Protein AF-A0A1A9UIA0-F1 (afdb_monomer_lite)

Radius of gyration: 24.19 Å; chains: 1; bounding box: 69×29×65 Å

Sequence (125 aa):
MVRNEISGGQLAMRQDLNDMSAKLVKIEHQHNVQLRRLNSFDVIVSGLRVDMKNVTELVLRIAERCKIKATYADLQYCCYLANGNKFSIKCSSIYVSGAVMLGYVKDPSIKFSYITLATPVILAI

Structure (mmCIF, N/CA/C/O backbone):
data_AF-A0A1A9UIA0-F1
#
_entry.id   AF-A0A1A9UIA0-F1
#
loop_
_atom_site.group_PDB
_atom_site.id
_atom_site.type_symbol
_atom_site.label_atom_id
_atom_site.label_alt_id
_atom_site.label_comp_id
_atom_site.label_asym_id
_atom_site.label_entity_id
_atom_site.label_seq_id
_atom_site.pdbx_PDB_ins_code
_atom_site.Cartn_x
_atom_site.Cartn_y
_atom_site.Cartn_z
_atom_site.occupancy
_atom_site.B_iso_or_equiv
_atom_site.auth_seq_id
_atom_site.auth_comp_id
_atom_site.auth_asym_id
_atom_site.auth_atom_id
_atom_site.pdbx_PDB_model_num
ATOM 1 N N . MET A 1 1 ? 55.205 -5.197 -36.438 1.00 45.84 1 MET A N 1
ATOM 2 C CA . MET A 1 1 ? 53.977 -4.676 -35.800 1.00 45.84 1 MET A CA 1
ATOM 3 C C . MET A 1 1 ? 52.791 -5.272 -36.549 1.00 45.84 1 MET A C 1
ATOM 5 O O . MET A 1 1 ? 52.531 -4.852 -37.666 1.00 45.84 1 MET A O 1
ATOM 9 N N . VAL A 1 2 ? 52.172 -6.333 -36.024 1.00 44.75 2 VAL A N 1
ATOM 10 C CA . VAL A 1 2 ? 51.069 -7.043 -36.702 1.00 44.75 2 VAL A CA 1
ATOM 11 C C . VAL A 1 2 ? 49.763 -6.328 -36.351 1.00 44.75 2 VAL A C 1
ATOM 13 O O . VAL A 1 2 ? 49.385 -6.292 -35.182 1.00 44.75 2 VAL A O 1
ATOM 16 N N . ARG A 1 3 ? 49.101 -5.700 -37.332 1.00 54.03 3 ARG A N 1
ATOM 17 C CA . ARG A 1 3 ? 47.727 -5.203 -37.166 1.00 54.03 3 ARG A CA 1
ATOM 18 C C . ARG A 1 3 ? 46.790 -6.400 -37.289 1.00 54.03 3 ARG A C 1
ATOM 20 O O . ARG A 1 3 ? 46.705 -6.992 -38.357 1.00 54.03 3 ARG A O 1
ATOM 27 N N . ASN A 1 4 ? 46.099 -6.744 -36.206 1.00 59.34 4 ASN A N 1
ATOM 28 C CA . ASN A 1 4 ? 44.961 -7.654 -36.276 1.00 59.34 4 ASN A CA 1
ATOM 29 C C . ASN A 1 4 ? 43.822 -6.931 -37.002 1.00 59.34 4 ASN A C 1
ATOM 31 O O . ASN A 1 4 ? 43.135 -6.095 -36.413 1.00 59.34 4 ASN A O 1
ATOM 35 N N . GLU A 1 5 ? 43.663 -7.215 -38.291 1.00 64.50 5 GLU A N 1
ATOM 36 C CA . GLU A 1 5 ? 42.518 -6.764 -39.074 1.00 64.50 5 GLU A CA 1
ATOM 37 C C . GLU A 1 5 ? 41.289 -7.574 -38.655 1.00 64.50 5 GLU A C 1
ATOM 39 O O . GLU A 1 5 ? 41.166 -8.767 -38.926 1.00 64.50 5 GLU A O 1
ATOM 44 N N . ILE A 1 6 ? 40.387 -6.918 -37.929 1.00 69.56 6 ILE A N 1
ATOM 45 C CA . ILE A 1 6 ? 39.079 -7.473 -37.591 1.00 69.56 6 ILE A CA 1
ATOM 46 C C . ILE A 1 6 ? 38.283 -7.545 -38.898 1.00 69.56 6 ILE A C 1
ATOM 48 O O . ILE A 1 6 ? 38.040 -6.520 -39.536 1.00 69.56 6 ILE A O 1
ATOM 52 N N . SER A 1 7 ? 37.892 -8.752 -39.306 1.00 76.75 7 SER A N 1
ATOM 53 C CA . SER A 1 7 ? 37.079 -8.955 -40.510 1.00 76.75 7 SER A CA 1
ATOM 54 C C . SER A 1 7 ? 35.725 -8.246 -40.368 1.00 76.75 7 SER A C 1
ATOM 56 O O . SER A 1 7 ? 35.158 -8.183 -39.274 1.00 76.75 7 SER A O 1
ATOM 58 N N . GLY A 1 8 ? 35.165 -7.751 -41.478 1.00 73.56 8 GLY A N 1
ATOM 59 C CA . GLY A 1 8 ? 33.859 -7.078 -41.485 1.00 73.56 8 GLY A CA 1
ATOM 60 C C . GLY A 1 8 ? 32.733 -7.905 -40.844 1.00 73.56 8 GLY A C 1
ATOM 61 O O . GLY A 1 8 ? 3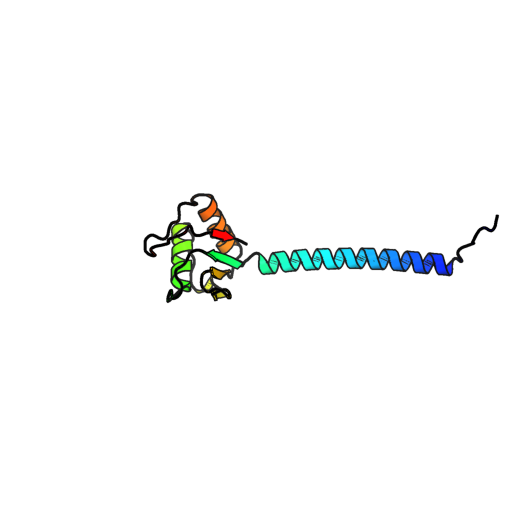1.838 -7.336 -40.223 1.00 73.56 8 GLY A O 1
ATOM 62 N N . GLY A 1 9 ? 32.821 -9.241 -40.890 1.00 74.50 9 GLY A N 1
ATOM 63 C CA . GLY A 1 9 ? 31.873 -10.132 -40.210 1.00 74.50 9 GLY A CA 1
ATOM 64 C C . GLY A 1 9 ? 31.986 -10.104 -38.680 1.00 74.50 9 GLY A C 1
ATOM 65 O O . GLY A 1 9 ? 30.974 -10.152 -37.986 1.00 74.50 9 GLY A O 1
ATOM 66 N N . GLN A 1 10 ? 33.199 -9.958 -38.136 1.00 76.88 10 GLN A N 1
ATOM 67 C CA . GLN A 1 10 ? 33.415 -9.795 -36.692 1.00 76.88 10 GLN A CA 1
ATOM 68 C C . GLN A 1 10 ? 32.971 -8.409 -36.207 1.00 76.88 10 GLN A C 1
ATOM 70 O O . GLN A 1 10 ? 32.488 -8.273 -35.082 1.00 76.88 10 GLN A O 1
ATOM 75 N N . LEU A 1 11 ? 33.100 -7.385 -37.057 1.00 79.62 11 LEU A N 1
ATOM 76 C CA . LEU A 1 11 ? 32.620 -6.037 -36.758 1.00 79.62 11 LEU A CA 1
ATOM 77 C C . LEU A 1 11 ? 31.084 -5.987 -36.700 1.00 79.62 11 LEU A C 1
ATOM 79 O O . LEU A 1 11 ? 30.536 -5.446 -35.742 1.00 79.62 11 LEU A O 1
ATOM 83 N N . ALA A 1 12 ? 30.401 -6.605 -37.671 1.00 79.50 12 ALA A N 1
ATOM 84 C CA . ALA A 1 12 ? 28.940 -6.693 -37.703 1.00 79.50 12 ALA A CA 1
ATOM 85 C C . ALA A 1 12 ? 28.385 -7.442 -36.480 1.00 79.50 12 ALA A C 1
ATOM 87 O O . ALA A 1 12 ? 27.528 -6.922 -35.773 1.00 79.50 12 ALA A O 1
ATOM 88 N N . MET A 1 13 ? 28.965 -8.598 -36.143 1.00 85.38 13 MET A N 1
ATOM 89 C CA . MET A 1 13 ? 28.547 -9.385 -34.976 1.00 85.38 13 MET A CA 1
ATOM 90 C C . MET A 1 13 ? 28.738 -8.625 -33.652 1.00 85.38 13 MET A C 1
ATOM 92 O O . MET A 1 13 ? 27.932 -8.748 -32.729 1.00 85.38 13 MET A O 1
ATOM 96 N N . ARG A 1 14 ? 29.793 -7.806 -33.550 1.00 84.44 14 ARG A N 1
ATOM 97 C CA . ARG A 1 14 ? 30.036 -6.958 -32.376 1.00 84.44 14 ARG A CA 1
ATOM 98 C C . ARG A 1 14 ? 29.030 -5.810 -32.279 1.00 84.44 14 ARG A C 1
ATOM 100 O O . ARG A 1 14 ? 28.626 -5.462 -31.171 1.00 84.44 14 ARG A O 1
ATOM 107 N N . GLN A 1 15 ? 28.632 -5.239 -33.413 1.00 86.56 15 GLN A N 1
ATOM 108 C CA . GLN A 1 15 ? 27.592 -4.216 -33.459 1.00 86.56 15 GLN A CA 1
ATOM 109 C C . GLN A 1 15 ? 26.236 -4.802 -33.042 1.00 86.56 15 GLN A C 1
ATOM 111 O O . GLN A 1 15 ? 25.580 -4.239 -32.168 1.00 86.56 15 GLN A O 1
ATOM 116 N N . ASP A 1 16 ? 25.883 -5.980 -33.559 1.00 90.38 16 ASP A N 1
ATOM 117 C CA . ASP A 1 16 ? 24.646 -6.682 -33.201 1.00 90.38 16 ASP A CA 1
ATOM 118 C C . ASP A 1 16 ? 24.586 -7.018 -31.701 1.00 90.38 16 ASP A C 1
ATOM 120 O O . ASP A 1 16 ? 23.552 -6.828 -31.056 1.00 90.38 16 ASP A O 1
ATOM 124 N N . LEU A 1 17 ? 25.706 -7.459 -31.113 1.00 89.44 17 LEU A N 1
ATOM 125 C CA . LEU A 1 17 ? 25.822 -7.708 -29.670 1.00 89.44 17 LEU A CA 1
ATOM 126 C C . LEU A 1 17 ? 25.609 -6.439 -28.836 1.00 89.44 17 LEU A C 1
ATOM 128 O O . LEU A 1 17 ? 24.919 -6.480 -27.813 1.00 89.44 17 LEU A O 1
ATOM 132 N N . ASN A 1 18 ? 26.174 -5.311 -29.266 1.00 89.44 18 ASN A N 1
ATOM 133 C CA . ASN A 1 18 ? 25.994 -4.031 -28.581 1.00 89.44 18 ASN A CA 1
ATOM 134 C C . ASN A 1 18 ? 24.538 -3.553 -28.663 1.00 89.44 18 ASN A C 1
ATOM 136 O O . ASN A 1 18 ? 23.972 -3.128 -27.653 1.00 89.44 18 ASN A O 1
ATOM 140 N N . ASP A 1 19 ? 23.911 -3.683 -29.831 1.00 92.75 19 ASP A N 1
ATOM 141 C CA . ASP A 1 19 ? 22.513 -3.304 -30.038 1.00 92.75 19 ASP A CA 1
ATOM 142 C C . ASP A 1 19 ? 21.565 -4.197 -29.223 1.00 92.75 19 ASP A C 1
ATOM 144 O O . ASP A 1 19 ? 20.579 -3.718 -28.650 1.00 92.75 19 ASP A O 1
ATOM 148 N N . MET A 1 20 ? 21.868 -5.494 -29.117 1.00 93.81 20 MET A N 1
ATOM 149 C CA . MET A 1 20 ? 21.115 -6.432 -28.284 1.00 93.81 20 MET A CA 1
ATOM 150 C C . MET A 1 20 ? 21.268 -6.118 -26.791 1.00 93.81 20 MET A C 1
ATOM 152 O O . MET A 1 20 ? 20.270 -6.096 -26.070 1.00 93.81 20 MET A O 1
ATOM 156 N N . SER A 1 21 ? 22.484 -5.803 -26.340 1.00 92.19 21 SER A N 1
ATOM 157 C CA . SER A 1 21 ? 22.755 -5.371 -24.964 1.00 92.19 21 SER A CA 1
ATOM 158 C C . SER A 1 21 ? 21.988 -4.090 -24.612 1.00 92.19 21 SER A C 1
ATOM 160 O O . SER A 1 21 ? 21.295 -4.031 -23.595 1.00 92.19 21 SER A O 1
ATOM 162 N N . ALA A 1 22 ? 21.992 -3.092 -25.501 1.00 91.69 22 ALA A N 1
ATOM 163 C CA . ALA A 1 22 ? 21.230 -1.858 -25.309 1.00 91.69 22 ALA A CA 1
ATOM 164 C C . ALA A 1 22 ? 19.711 -2.110 -25.231 1.00 91.69 22 ALA A C 1
ATOM 166 O O . ALA A 1 22 ? 19.014 -1.509 -24.405 1.00 91.69 22 ALA A O 1
ATOM 167 N N . LYS A 1 23 ? 19.184 -3.026 -26.057 1.00 95.12 23 LYS A N 1
ATOM 168 C CA . LYS A 1 23 ? 17.776 -3.451 -25.987 1.00 95.12 23 LYS A CA 1
ATOM 169 C C . LYS A 1 23 ? 17.458 -4.153 -24.667 1.00 95.12 23 LYS A C 1
ATOM 171 O O . LYS A 1 23 ? 16.418 -3.853 -24.083 1.00 95.12 23 LYS A O 1
ATOM 176 N N . LEU A 1 24 ? 18.337 -5.031 -24.184 1.00 93.75 24 LEU A N 1
ATOM 177 C CA . LEU A 1 24 ? 18.165 -5.725 -22.904 1.00 93.75 24 LEU A CA 1
ATOM 178 C C . LEU A 1 24 ? 18.098 -4.743 -21.736 1.00 93.75 24 LEU A C 1
ATOM 180 O O . LEU A 1 24 ? 17.137 -4.788 -20.974 1.00 93.75 24 LEU A O 1
ATOM 184 N N . VAL A 1 25 ? 19.026 -3.786 -21.660 1.00 93.69 25 VAL A N 1
ATOM 185 C CA . VAL A 1 25 ? 19.011 -2.744 -20.617 1.00 93.69 25 VAL A CA 1
ATOM 186 C C . VAL A 1 25 ? 17.704 -1.947 -20.648 1.00 93.69 25 VAL A C 1
ATOM 188 O O . VAL A 1 25 ? 17.115 -1.651 -19.606 1.00 93.69 25 VAL A O 1
ATOM 191 N N . LYS A 1 26 ? 17.203 -1.618 -21.845 1.00 92.62 26 LYS A N 1
ATOM 192 C CA . LYS A 1 26 ? 15.925 -0.911 -21.995 1.00 92.62 26 LYS A CA 1
ATOM 193 C C . LYS A 1 26 ? 14.745 -1.752 -21.499 1.00 92.62 26 LYS A C 1
ATOM 195 O O . LYS A 1 26 ? 13.872 -1.214 -20.818 1.00 92.62 26 LYS A O 1
ATOM 200 N N . ILE A 1 27 ? 14.725 -3.045 -21.817 1.00 93.00 27 ILE A N 1
ATOM 201 C CA . ILE A 1 27 ? 13.688 -3.983 -21.367 1.00 93.00 27 ILE A CA 1
ATOM 202 C C . ILE A 1 27 ? 13.738 -4.149 -19.846 1.00 93.00 27 ILE A C 1
ATOM 204 O O . ILE A 1 27 ? 12.703 -4.022 -19.197 1.00 93.00 27 ILE A O 1
ATOM 208 N N . GLU A 1 28 ? 14.916 -4.358 -19.259 1.00 90.69 28 GLU A N 1
ATOM 209 C CA . GLU A 1 28 ? 15.082 -4.463 -17.805 1.00 90.69 28 GLU A CA 1
ATOM 210 C C . GLU A 1 28 ? 14.624 -3.193 -17.091 1.00 90.69 28 GLU A C 1
ATOM 212 O O . GLU A 1 28 ? 13.923 -3.256 -16.078 1.00 90.69 28 GLU A O 1
ATOM 217 N N . HIS A 1 29 ? 14.962 -2.023 -17.636 1.00 89.38 29 HIS A N 1
ATOM 218 C CA . HIS A 1 29 ? 14.492 -0.757 -17.093 1.00 89.38 29 HIS A CA 1
ATOM 219 C C . HIS A 1 29 ? 12.961 -0.655 -17.139 1.00 89.38 29 HIS A C 1
ATOM 221 O O . HIS A 1 29 ? 12.334 -0.323 -16.132 1.00 89.38 29 HIS A O 1
ATOM 227 N N . GLN A 1 30 ? 12.342 -0.978 -18.278 1.00 86.50 30 GLN A N 1
ATOM 228 C CA . GLN A 1 30 ? 10.883 -0.970 -18.421 1.00 86.50 30 GLN A CA 1
ATOM 229 C C . GLN A 1 30 ? 10.207 -1.960 -17.468 1.00 86.50 30 GLN A C 1
ATOM 231 O O . GLN A 1 30 ? 9.232 -1.601 -16.806 1.00 86.50 30 GLN A O 1
ATOM 236 N N . HIS A 1 31 ? 10.754 -3.168 -17.353 1.00 82.75 31 HIS A N 1
ATOM 237 C CA . HIS A 1 31 ? 10.279 -4.190 -16.431 1.00 82.75 31 HIS A CA 1
ATOM 238 C C . HIS A 1 31 ? 10.366 -3.713 -14.975 1.00 82.75 31 HIS A C 1
ATOM 240 O O . HIS A 1 31 ? 9.386 -3.795 -14.239 1.00 82.75 31 HIS A O 1
ATOM 246 N N . ASN A 1 32 ? 11.485 -3.108 -14.572 1.00 74.62 32 ASN A N 1
ATOM 247 C CA . ASN A 1 32 ? 11.652 -2.550 -13.230 1.00 74.62 32 ASN A CA 1
ATOM 248 C C . ASN A 1 32 ? 10.679 -1.400 -12.944 1.00 74.62 32 ASN A C 1
ATOM 250 O O . ASN A 1 32 ? 10.147 -1.303 -11.838 1.00 74.62 32 ASN A O 1
ATOM 254 N N . VAL A 1 33 ? 10.404 -0.539 -13.926 1.00 74.69 33 VAL A N 1
ATOM 255 C CA . VAL A 1 33 ? 9.388 0.516 -13.791 1.00 74.69 33 VAL A CA 1
ATOM 256 C C . VAL A 1 33 ? 7.992 -0.089 -13.626 1.00 74.69 33 VAL A C 1
ATOM 258 O O . VAL A 1 33 ? 7.224 0.380 -12.786 1.00 74.69 33 VAL A O 1
ATOM 261 N N . GLN A 1 34 ? 7.655 -1.136 -14.382 1.00 74.75 34 GLN A N 1
ATOM 262 C CA . GLN A 1 34 ? 6.372 -1.833 -14.257 1.00 74.75 34 GLN A CA 1
ATOM 263 C C . GLN A 1 34 ? 6.232 -2.555 -12.916 1.00 74.75 34 GLN A C 1
ATOM 265 O O . GLN A 1 34 ? 5.198 -2.407 -12.272 1.00 74.75 34 GLN A O 1
ATOM 270 N N . LEU A 1 35 ? 7.271 -3.255 -12.456 1.00 69.12 35 LEU A N 1
ATOM 271 C CA . LEU A 1 35 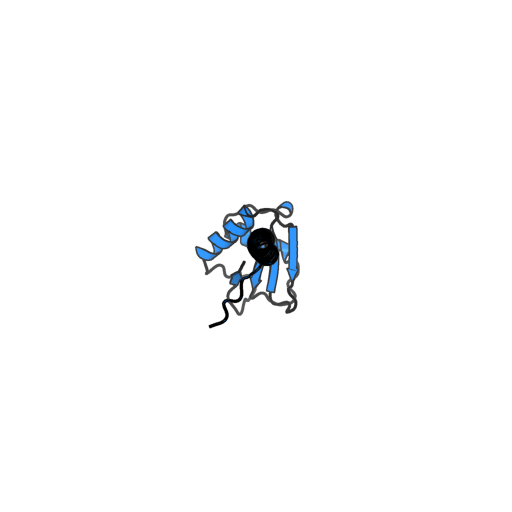? 7.316 -3.874 -11.130 1.00 69.12 35 LEU A CA 1
ATOM 272 C C . LEU A 1 35 ? 7.137 -2.840 -10.023 1.00 69.12 35 LEU A C 1
ATOM 274 O O . LEU A 1 35 ? 6.330 -3.044 -9.123 1.00 69.12 35 LEU A O 1
ATOM 278 N N . ARG A 1 36 ? 7.836 -1.700 -10.106 1.00 66.44 36 ARG A N 1
ATOM 279 C CA . ARG A 1 36 ? 7.656 -0.603 -9.146 1.00 66.44 36 ARG A CA 1
ATOM 280 C C . ARG A 1 36 ? 6.233 -0.077 -9.165 1.00 66.44 36 ARG A C 1
ATOM 282 O O . ARG A 1 36 ? 5.688 0.155 -8.101 1.00 66.44 36 ARG A O 1
ATOM 289 N N . ARG A 1 37 ? 5.608 0.072 -10.336 1.00 65.38 37 ARG A N 1
ATOM 290 C CA . ARG A 1 37 ? 4.196 0.473 -10.427 1.00 65.38 37 ARG A CA 1
ATOM 291 C C . ARG A 1 37 ? 3.284 -0.575 -9.797 1.00 65.38 37 ARG A C 1
ATOM 293 O O . ARG A 1 37 ? 2.473 -0.211 -8.963 1.00 65.38 37 ARG A O 1
ATOM 300 N N . LEU A 1 38 ? 3.462 -1.853 -10.124 1.00 63.41 38 LEU A N 1
ATOM 301 C CA . LEU A 1 38 ? 2.660 -2.960 -9.592 1.00 63.41 38 LEU A CA 1
ATOM 302 C C . LEU A 1 38 ? 2.794 -3.126 -8.070 1.00 63.41 38 LEU A C 1
ATOM 304 O O . LEU A 1 38 ? 1.799 -3.442 -7.419 1.00 63.41 38 LEU A O 1
ATOM 308 N N . ASN A 1 39 ? 3.990 -2.889 -7.523 1.00 58.94 39 ASN A N 1
ATOM 309 C CA . ASN A 1 39 ? 4.272 -2.955 -6.087 1.00 58.94 39 ASN A CA 1
ATOM 310 C C . ASN A 1 39 ? 4.011 -1.629 -5.350 1.00 58.94 39 ASN A C 1
ATOM 312 O O . ASN A 1 39 ? 3.856 -1.648 -4.139 1.00 58.94 39 ASN A O 1
ATOM 316 N N . SER A 1 40 ? 3.905 -0.485 -6.040 1.00 60.16 40 SER A N 1
ATOM 317 C CA . SER A 1 40 ? 3.714 0.836 -5.402 1.00 60.16 40 SER A CA 1
ATOM 318 C C . SER A 1 40 ? 2.358 1.042 -4.719 1.00 60.16 40 SER A C 1
ATOM 320 O O . SER A 1 40 ? 2.084 2.122 -4.196 1.00 60.16 40 SER A O 1
ATOM 322 N N . PHE A 1 41 ? 1.484 0.038 -4.755 1.00 64.31 41 PHE A N 1
ATOM 323 C CA . PHE A 1 41 ? 0.139 0.114 -4.189 1.00 64.31 41 PHE A CA 1
ATOM 324 C C . PHE A 1 41 ? 0.017 -0.579 -2.834 1.00 64.31 41 PHE A C 1
ATOM 326 O O . PHE A 1 41 ? -1.039 -0.478 -2.206 1.00 64.31 41 PHE A O 1
ATOM 333 N N . ASP A 1 42 ? 1.076 -1.261 -2.401 1.00 74.38 42 ASP A N 1
ATOM 334 C CA . ASP A 1 42 ? 1.107 -1.933 -1.117 1.00 74.38 42 ASP A CA 1
ATOM 335 C C . ASP A 1 42 ? 1.528 -0.926 -0.044 1.00 74.38 42 ASP A C 1
ATOM 337 O O . ASP A 1 42 ? 2.625 -0.375 -0.062 1.00 74.38 42 ASP A O 1
ATOM 341 N N . VAL A 1 43 ? 0.626 -0.663 0.895 1.00 80.94 43 VAL A N 1
ATOM 342 C CA . VAL A 1 43 ? 0.920 0.097 2.104 1.00 80.94 43 VAL A CA 1
ATOM 343 C C . VAL A 1 43 ? 1.290 -0.897 3.191 1.00 80.94 43 VAL A C 1
ATOM 345 O O . VAL A 1 43 ? 0.451 -1.678 3.646 1.00 80.94 43 VAL A O 1
ATOM 348 N N . ILE A 1 44 ? 2.544 -0.862 3.628 1.00 84.38 44 ILE A N 1
ATOM 349 C CA . ILE A 1 44 ? 3.001 -1.667 4.758 1.00 84.38 44 ILE A CA 1
ATOM 350 C C . ILE A 1 44 ? 2.722 -0.896 6.033 1.00 84.38 44 ILE A C 1
ATOM 352 O O . ILE A 1 44 ? 3.187 0.228 6.186 1.00 84.38 44 ILE A O 1
ATOM 356 N N . VAL A 1 45 ? 2.023 -1.521 6.972 1.00 81.50 45 VAL A N 1
ATOM 357 C CA . VAL A 1 45 ? 1.740 -0.949 8.287 1.00 81.50 45 VAL A CA 1
ATOM 358 C C . VAL A 1 45 ? 2.428 -1.798 9.350 1.00 81.50 45 VAL A C 1
ATOM 360 O O . VAL A 1 45 ? 2.244 -3.017 9.416 1.00 81.50 45 VAL A O 1
ATOM 363 N N . SER A 1 46 ? 3.244 -1.159 10.187 1.00 81.44 46 SER A N 1
ATOM 364 C CA . SER A 1 46 ? 3.994 -1.812 11.268 1.00 81.44 46 SER A CA 1
ATOM 365 C C . SER A 1 46 ? 3.545 -1.380 12.663 1.00 81.44 46 SER A C 1
ATOM 367 O O . SER A 1 46 ? 2.815 -0.407 12.824 1.00 81.44 46 SER A O 1
ATOM 369 N N . GLY A 1 47 ? 4.039 -2.076 13.691 1.00 75.12 47 GLY A N 1
ATOM 370 C CA . GLY A 1 47 ? 3.865 -1.682 15.096 1.00 75.12 47 GLY A CA 1
ATOM 371 C C . GLY A 1 47 ? 2.590 -2.219 15.743 1.00 75.12 47 GLY A C 1
ATOM 372 O O . GLY A 1 47 ? 2.349 -1.966 16.919 1.00 75.12 47 GLY A O 1
ATOM 373 N N . LEU A 1 48 ? 1.789 -2.991 15.005 1.00 72.75 48 LEU A N 1
ATOM 374 C CA . LEU A 1 48 ? 0.597 -3.636 15.537 1.00 72.75 48 LEU A CA 1
ATOM 375 C C . LEU A 1 48 ? 0.929 -4.760 16.522 1.00 72.75 48 LEU A C 1
ATOM 377 O O . LEU A 1 48 ? 1.951 -5.437 16.409 1.00 72.75 48 LEU A O 1
ATOM 381 N N . ARG A 1 49 ? -0.005 -5.014 17.446 1.00 73.31 49 ARG A N 1
ATOM 382 C CA . ARG A 1 49 ? -0.001 -6.244 18.243 1.00 73.31 49 ARG A CA 1
ATOM 383 C C . ARG A 1 49 ? -0.280 -7.432 17.322 1.00 73.31 49 ARG A C 1
ATOM 385 O O . ARG A 1 49 ? -1.194 -7.376 16.496 1.00 73.31 49 ARG A O 1
ATOM 392 N N . VAL A 1 50 ? 0.510 -8.488 17.494 1.00 68.00 50 VAL A N 1
ATOM 393 C CA . VAL A 1 50 ? 0.213 -9.813 16.943 1.00 68.00 50 VAL A CA 1
ATOM 394 C C . VAL A 1 50 ? -1.173 -10.210 17.483 1.00 68.00 50 VAL A C 1
ATOM 396 O O . VAL A 1 50 ? -1.498 -9.853 18.614 1.00 68.00 50 VAL A O 1
ATOM 399 N N . ASP A 1 51 ? -2.013 -10.842 16.661 1.00 72.38 51 ASP A N 1
ATOM 400 C CA . ASP A 1 51 ? -3.376 -11.320 17.000 1.00 72.38 51 ASP A CA 1
ATOM 401 C C . ASP A 1 51 ? -4.540 -10.329 16.821 1.00 72.38 51 ASP A C 1
ATOM 403 O O . ASP A 1 51 ? -5.656 -10.561 17.300 1.00 72.38 51 ASP A O 1
AT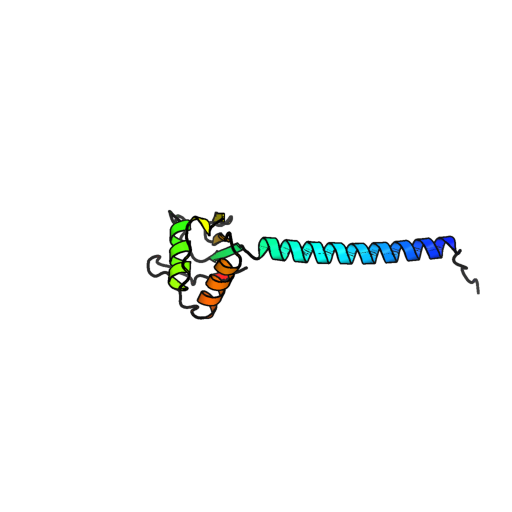OM 407 N N . MET A 1 52 ? -4.335 -9.231 16.095 1.00 75.31 52 MET A N 1
ATOM 408 C CA . MET A 1 52 ? -5.431 -8.311 15.792 1.00 75.31 52 MET A CA 1
ATOM 409 C C . MET A 1 52 ? -6.463 -8.949 14.848 1.00 75.31 52 MET A C 1
ATOM 411 O O . MET A 1 52 ? -6.214 -9.191 13.669 1.00 75.31 52 MET A O 1
ATOM 415 N N . LYS A 1 53 ? -7.668 -9.202 15.361 1.00 73.75 53 LYS A N 1
ATOM 416 C CA . LYS A 1 53 ? -8.795 -9.639 14.530 1.00 73.75 53 LYS A CA 1
ATOM 417 C C . LYS A 1 53 ? -9.344 -8.427 13.770 1.00 73.75 53 LYS A C 1
ATOM 419 O O . LYS A 1 53 ? -9.491 -7.357 14.353 1.00 73.75 53 LYS A O 1
ATOM 424 N N . ASN A 1 54 ? -9.660 -8.606 12.486 1.00 83.25 54 ASN A N 1
ATOM 425 C CA . ASN A 1 54 ? -10.208 -7.583 11.577 1.00 83.25 54 ASN A CA 1
ATOM 426 C C . ASN A 1 54 ? -9.232 -6.468 11.163 1.00 83.25 54 ASN A C 1
ATOM 428 O O . ASN A 1 54 ? -9.520 -5.281 11.303 1.00 83.25 54 ASN A O 1
ATOM 432 N N . VAL A 1 55 ? -8.100 -6.851 10.569 1.00 81.81 55 VAL A N 1
ATOM 433 C CA . VAL A 1 55 ? -7.126 -5.906 9.994 1.00 81.81 55 VAL A CA 1
ATOM 434 C C . VAL A 1 55 ? -7.775 -4.967 8.967 1.00 81.81 55 VAL A C 1
ATOM 436 O O . VAL A 1 55 ? -7.506 -3.772 8.980 1.00 81.81 55 VAL A O 1
ATOM 439 N N . THR A 1 56 ? -8.703 -5.462 8.143 1.00 86.75 56 THR A N 1
ATOM 440 C CA . THR A 1 56 ? -9.439 -4.656 7.152 1.00 86.75 56 THR A CA 1
ATOM 441 C C . THR A 1 56 ? -10.175 -3.466 7.775 1.00 86.75 56 THR A C 1
ATOM 443 O O . THR A 1 56 ? -10.095 -2.352 7.268 1.00 86.75 56 THR A O 1
ATOM 446 N N . GLU A 1 57 ? -10.842 -3.672 8.910 1.00 87.25 57 GLU A N 1
ATOM 447 C CA . GLU A 1 57 ? -11.568 -2.616 9.626 1.00 87.25 57 GLU A CA 1
ATOM 448 C C . GLU A 1 57 ? -10.604 -1.556 10.179 1.00 87.25 57 GLU A C 1
ATOM 450 O O . GLU A 1 57 ? -10.886 -0.358 10.133 1.00 87.25 57 GLU A O 1
ATOM 455 N N . LEU A 1 58 ? -9.424 -1.977 10.649 1.00 84.06 58 LEU A N 1
ATOM 456 C CA . LEU A 1 58 ? -8.376 -1.046 11.058 1.00 84.06 58 LEU A CA 1
ATOM 457 C C . LEU A 1 58 ? -7.949 -0.160 9.884 1.00 84.06 58 LEU A C 1
ATOM 459 O O . LEU A 1 58 ? -7.871 1.053 10.063 1.00 84.06 58 LEU A O 1
ATOM 463 N N . VAL A 1 59 ? -7.724 -0.738 8.699 1.00 84.00 59 VAL A N 1
ATOM 464 C CA . VAL A 1 59 ? -7.350 0.011 7.486 1.00 84.00 59 VAL A CA 1
ATOM 465 C C . VAL A 1 59 ? -8.372 1.086 7.145 1.00 84.00 59 VAL A C 1
ATOM 467 O O . VAL A 1 59 ? -7.992 2.229 6.888 1.00 84.00 59 VAL A O 1
ATOM 470 N N . LEU A 1 60 ? -9.662 0.749 7.175 1.00 88.44 60 LEU A N 1
ATOM 471 C CA . LEU A 1 60 ? -10.725 1.712 6.887 1.00 88.44 60 LEU A CA 1
ATOM 472 C C . LEU A 1 60 ? -10.712 2.877 7.885 1.00 88.44 60 LEU A C 1
ATOM 474 O O . LEU A 1 60 ? -10.842 4.032 7.482 1.00 88.44 60 LEU A O 1
ATOM 478 N N . ARG A 1 61 ? -10.431 2.607 9.165 1.00 86.06 61 ARG A N 1
ATOM 479 C CA . ARG A 1 61 ? -10.258 3.655 10.185 1.00 86.06 61 ARG A CA 1
ATOM 480 C C . ARG A 1 61 ? -9.000 4.499 9.973 1.00 86.06 61 ARG A C 1
ATOM 482 O O . ARG A 1 61 ? -9.021 5.691 10.276 1.00 86.06 61 ARG A O 1
ATOM 489 N N . ILE A 1 62 ? -7.909 3.915 9.460 1.00 80.94 62 ILE A N 1
ATOM 490 C CA . ILE A 1 62 ? -6.711 4.677 9.051 1.00 80.94 62 ILE A CA 1
ATOM 491 C C . ILE A 1 62 ? -7.095 5.660 7.945 1.00 80.94 62 ILE A C 1
ATOM 493 O O . ILE A 1 62 ? -6.797 6.850 8.042 1.00 80.94 62 ILE A O 1
ATOM 497 N N . ALA A 1 63 ? -7.787 5.171 6.916 1.00 84.69 63 ALA A N 1
ATOM 498 C CA . ALA A 1 63 ? -8.236 5.997 5.805 1.00 84.69 63 ALA A CA 1
ATOM 499 C C . ALA A 1 63 ? -9.160 7.128 6.283 1.00 84.69 63 ALA A C 1
ATOM 501 O O . ALA A 1 63 ? -8.930 8.290 5.941 1.00 84.69 63 ALA A O 1
ATOM 502 N N . GLU A 1 64 ? -10.126 6.823 7.153 1.00 87.75 64 GLU A N 1
ATOM 503 C CA . GLU A 1 64 ? -11.032 7.814 7.739 1.00 87.75 64 GLU A CA 1
ATOM 504 C C . GLU A 1 64 ? -10.277 8.898 8.528 1.00 87.75 64 GLU A C 1
ATOM 506 O O . GLU A 1 64 ? -10.530 10.091 8.342 1.00 87.75 64 GLU A O 1
ATOM 511 N N . ARG A 1 65 ? -9.283 8.515 9.343 1.00 83.12 65 ARG A N 1
ATOM 512 C CA . ARG A 1 65 ? -8.388 9.454 10.050 1.00 83.12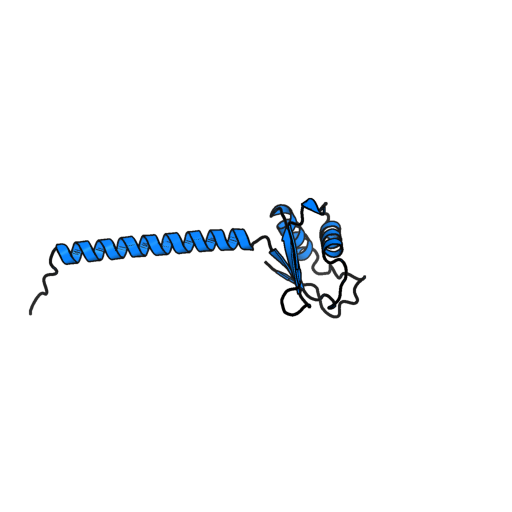 65 ARG A CA 1
ATOM 513 C C . ARG A 1 65 ? -7.617 10.361 9.094 1.00 83.12 65 ARG A C 1
ATOM 515 O O . ARG A 1 65 ? -7.455 11.547 9.381 1.00 83.12 65 ARG A O 1
ATOM 522 N N . CYS A 1 66 ? -7.204 9.834 7.946 1.00 82.88 66 CYS A N 1
ATOM 523 C CA . CYS A 1 66 ? -6.586 10.601 6.867 1.00 82.88 66 CYS A CA 1
ATOM 524 C C . CYS A 1 66 ? -7.599 11.418 6.036 1.00 82.88 66 CYS A C 1
ATOM 526 O O . CYS A 1 66 ? -7.211 12.022 5.036 1.00 82.88 66 CYS A O 1
ATOM 528 N N . LYS A 1 67 ? -8.877 11.482 6.448 1.00 87.94 67 LYS A N 1
ATOM 529 C CA . LYS A 1 67 ? -9.991 12.151 5.749 1.00 87.94 67 LYS A CA 1
ATOM 530 C C . LYS A 1 67 ? -10.277 11.567 4.362 1.00 87.94 67 LYS A C 1
ATOM 532 O O . LYS A 1 67 ? -10.722 12.277 3.460 1.00 87.94 67 LYS A O 1
ATOM 537 N N . ILE A 1 68 ? -10.033 10.271 4.194 1.00 87.81 68 ILE A N 1
ATOM 538 C CA . ILE A 1 68 ? -10.279 9.527 2.960 1.00 87.81 68 ILE A CA 1
ATOM 539 C C . ILE A 1 68 ? -11.488 8.633 3.193 1.00 87.81 68 ILE A C 1
ATOM 541 O O . ILE A 1 68 ? -11.496 7.799 4.095 1.00 87.81 68 ILE A O 1
ATOM 545 N N . LYS A 1 69 ? -12.515 8.789 2.357 1.00 90.06 69 LYS A N 1
ATOM 546 C CA . LYS A 1 69 ? -13.643 7.858 2.327 1.00 90.06 69 LYS A CA 1
ATOM 547 C C . LYS A 1 69 ? -13.216 6.607 1.564 1.00 90.06 69 LYS A C 1
ATOM 549 O O . LYS A 1 69 ? -13.320 6.581 0.344 1.00 90.06 69 LYS A O 1
ATOM 554 N N . ALA A 1 70 ? -12.698 5.618 2.284 1.00 89.75 70 ALA A N 1
ATOM 555 C CA . ALA A 1 70 ? -12.425 4.290 1.751 1.00 89.75 70 ALA A CA 1
ATOM 556 C C . ALA A 1 70 ? -13.530 3.316 2.172 1.00 89.75 70 ALA A C 1
ATOM 558 O O . ALA A 1 70 ? -14.110 3.434 3.253 1.00 89.75 70 ALA A O 1
ATOM 559 N N . THR A 1 71 ? -13.802 2.344 1.317 1.00 92.88 71 THR A N 1
ATOM 560 C CA . THR A 1 71 ? -14.753 1.255 1.534 1.00 92.88 71 THR A CA 1
ATOM 561 C C . THR A 1 71 ? -14.049 -0.091 1.380 1.00 92.88 71 THR A C 1
ATOM 563 O O . THR A 1 71 ? -12.910 -0.169 0.923 1.00 92.88 71 THR A O 1
ATOM 566 N N . TYR A 1 72 ? -14.737 -1.182 1.716 1.00 90.69 72 TYR A N 1
ATOM 567 C CA . TYR A 1 72 ? -14.219 -2.535 1.495 1.00 90.69 72 TYR A CA 1
ATOM 568 C C . TYR A 1 72 ? -13.866 -2.817 0.023 1.00 90.69 72 TYR A C 1
ATOM 570 O O . TYR A 1 72 ? -12.947 -3.586 -0.231 1.00 90.69 72 TYR A O 1
ATOM 578 N N . ALA A 1 73 ? -14.536 -2.176 -0.942 1.00 89.81 73 ALA A N 1
ATOM 579 C CA . ALA A 1 73 ? -14.237 -2.333 -2.369 1.00 89.81 73 ALA A CA 1
ATOM 580 C C . ALA A 1 73 ? -12.909 -1.667 -2.787 1.00 89.81 73 ALA A C 1
ATOM 582 O O . ALA A 1 73 ? -12.293 -2.047 -3.787 1.00 89.81 73 ALA A O 1
ATOM 583 N N . ASP A 1 74 ? -12.441 -0.692 -2.006 1.00 87.62 74 ASP A N 1
ATOM 584 C CA . ASP A 1 74 ? -11.172 -0.001 -2.238 1.00 87.62 74 ASP A CA 1
ATOM 585 C C . ASP A 1 74 ? -9.965 -0.807 -1.738 1.00 87.62 74 ASP A C 1
ATOM 587 O O . ASP A 1 74 ? -8.820 -0.431 -1.997 1.00 87.62 74 ASP A O 1
ATOM 591 N N . LEU A 1 75 ? -10.210 -1.916 -1.036 1.00 88.31 75 LEU A N 1
ATOM 592 C CA . LEU A 1 75 ? -9.195 -2.814 -0.502 1.00 88.31 75 LEU A CA 1
ATOM 593 C C . LEU A 1 75 ? -9.189 -4.108 -1.311 1.00 88.31 75 LEU A C 1
ATOM 595 O O . LEU A 1 75 ? -10.145 -4.876 -1.301 1.00 88.31 75 LEU A O 1
ATOM 599 N N . GLN A 1 76 ? -8.083 -4.360 -2.003 1.00 87.94 76 GLN A N 1
ATOM 600 C CA . GLN A 1 76 ? -7.912 -5.552 -2.823 1.00 87.94 76 GLN A CA 1
ATOM 601 C C . GLN A 1 76 ? -7.468 -6.745 -1.971 1.00 87.94 76 GLN A C 1
ATOM 603 O O . GLN A 1 76 ? -7.951 -7.860 -2.155 1.00 87.94 76 GLN A O 1
ATOM 608 N N . TYR A 1 77 ? -6.546 -6.518 -1.032 1.00 86.06 77 TYR A N 1
ATOM 609 C CA . TYR A 1 77 ? -6.072 -7.549 -0.111 1.00 86.06 77 TYR A CA 1
ATOM 610 C C . TYR A 1 77 ? -5.453 -6.928 1.146 1.00 86.06 77 TYR A C 1
ATOM 612 O O . TYR A 1 77 ? -4.906 -5.825 1.109 1.00 86.06 77 TYR A O 1
ATOM 620 N N . CYS A 1 78 ? -5.534 -7.649 2.263 1.00 86.19 78 CYS A N 1
ATOM 621 C CA . CYS A 1 78 ? -4.921 -7.266 3.527 1.00 86.19 78 CYS A CA 1
ATOM 622 C C . CYS A 1 78 ? -4.391 -8.510 4.245 1.00 86.19 78 CYS A C 1
ATOM 624 O O . CYS A 1 78 ? -5.123 -9.488 4.408 1.00 86.19 78 CYS A O 1
ATOM 626 N N . CYS A 1 79 ? -3.117 -8.503 4.637 1.00 85.44 79 CYS A N 1
ATOM 627 C CA . CYS A 1 79 ? -2.436 -9.726 5.059 1.00 85.44 79 CYS A CA 1
ATOM 628 C C . CYS A 1 79 ? -1.237 -9.446 5.949 1.00 85.44 79 CYS A C 1
ATOM 630 O O . CYS A 1 79 ? -0.465 -8.519 5.713 1.00 85.44 79 CYS A O 1
ATOM 632 N N . TYR A 1 80 ? -1.054 -10.307 6.944 1.00 85.25 80 TYR A N 1
ATOM 633 C CA . TYR A 1 80 ? 0.139 -10.305 7.773 1.00 85.25 80 TYR A CA 1
ATOM 634 C C . TYR A 1 80 ? 1.372 -10.735 6.980 1.00 85.25 80 TYR A C 1
ATOM 636 O O . TYR A 1 80 ? 1.360 -11.753 6.291 1.00 85.25 80 TYR A O 1
ATOM 644 N N . LEU A 1 81 ? 2.457 -9.978 7.132 1.00 84.06 81 LEU A N 1
ATOM 645 C CA . LEU A 1 81 ? 3.782 -10.392 6.682 1.00 84.06 81 LEU A CA 1
ATOM 646 C C . LEU A 1 81 ? 4.349 -11.449 7.644 1.00 84.06 81 LEU A C 1
ATOM 648 O O . LEU A 1 81 ? 3.879 -11.578 8.773 1.00 84.06 81 LEU A O 1
ATOM 652 N N . ALA A 1 82 ? 5.389 -12.171 7.213 1.00 80.19 82 ALA A N 1
ATOM 653 C CA . ALA A 1 82 ? 5.919 -13.380 7.864 1.00 80.19 82 ALA A CA 1
ATOM 654 C C . ALA A 1 82 ? 6.152 -13.290 9.391 1.00 80.19 82 ALA A C 1
ATOM 656 O O . ALA A 1 82 ? 6.046 -14.296 10.082 1.00 80.19 82 ALA A O 1
ATOM 657 N N . ASN A 1 83 ? 6.419 -12.097 9.932 1.00 76.69 83 ASN A N 1
ATOM 658 C CA . ASN A 1 83 ? 6.711 -11.893 11.355 1.00 76.69 83 ASN A CA 1
ATOM 659 C C . ASN A 1 83 ? 5.479 -11.494 12.197 1.00 76.69 83 ASN A C 1
ATOM 661 O O . ASN A 1 83 ? 5.628 -11.201 13.382 1.00 76.69 83 ASN A O 1
ATOM 665 N N . GLY A 1 84 ? 4.284 -11.392 11.601 1.00 76.19 84 GLY A N 1
ATOM 666 C CA . GLY A 1 84 ? 3.012 -11.084 12.280 1.00 76.19 84 GLY A CA 1
ATOM 667 C C . GLY A 1 84 ? 2.873 -9.663 12.855 1.00 76.19 84 GLY A C 1
ATOM 668 O O . GLY A 1 84 ? 1.769 -9.216 13.148 1.00 76.19 84 GLY A O 1
ATOM 669 N N . ASN A 1 85 ? 3.972 -8.919 12.984 1.00 78.62 85 ASN A N 1
ATOM 670 C CA . ASN A 1 85 ? 4.023 -7.549 13.514 1.00 78.62 85 ASN A CA 1
ATOM 671 C C . ASN A 1 85 ? 3.880 -6.453 12.442 1.00 78.62 85 ASN A C 1
ATOM 673 O O . ASN A 1 85 ? 3.933 -5.254 12.740 1.00 78.62 85 ASN A O 1
ATOM 677 N N . LYS A 1 86 ? 3.745 -6.870 11.185 1.00 84.06 86 LYS A N 1
ATOM 678 C CA . LYS A 1 86 ? 3.518 -6.019 10.023 1.00 84.06 86 LYS A CA 1
ATOM 679 C C . LYS A 1 86 ? 2.442 -6.654 9.169 1.00 84.06 86 LYS A C 1
ATOM 681 O O . LYS A 1 86 ? 2.360 -7.881 9.091 1.00 84.06 86 LYS A O 1
ATOM 686 N N . PHE A 1 87 ? 1.675 -5.831 8.483 1.00 85.69 87 PHE A N 1
ATOM 687 C CA . PHE A 1 87 ? 0.749 -6.301 7.469 1.00 85.69 87 PHE A CA 1
ATOM 688 C C . PHE A 1 87 ? 0.850 -5.420 6.227 1.00 85.69 87 PHE A C 1
ATOM 690 O O . PHE A 1 87 ? 1.156 -4.231 6.329 1.00 85.69 87 PHE A O 1
ATOM 697 N N . SER A 1 88 ? 0.654 -6.032 5.062 1.00 85.81 88 SER A N 1
ATOM 698 C CA . SER A 1 88 ? 0.540 -5.334 3.786 1.00 85.81 88 SER A CA 1
ATOM 699 C C . SER A 1 88 ? -0.932 -5.104 3.470 1.00 85.81 88 SER A C 1
ATOM 701 O O . SER A 1 88 ? -1.784 -5.965 3.722 1.00 85.81 88 SER A O 1
ATOM 703 N N . ILE A 1 89 ? -1.219 -3.931 2.925 1.00 87.25 89 ILE A N 1
ATOM 704 C CA . ILE A 1 89 ? -2.526 -3.536 2.424 1.00 87.25 89 ILE A CA 1
ATOM 705 C C . ILE A 1 89 ? -2.356 -3.206 0.958 1.00 87.25 89 ILE A C 1
ATOM 707 O O . ILE A 1 89 ? -1.684 -2.235 0.623 1.00 87.25 89 ILE A O 1
ATOM 711 N N . LYS A 1 90 ? -3.034 -3.948 0.093 1.00 87.44 90 LYS A N 1
ATOM 712 C CA . LYS A 1 90 ? -3.133 -3.582 -1.311 1.00 87.44 90 LYS A CA 1
ATOM 713 C C . LYS A 1 90 ? -4.442 -2.862 -1.549 1.00 87.44 90 LYS A C 1
ATOM 715 O O . LYS A 1 90 ? -5.515 -3.453 -1.406 1.00 87.44 90 LYS A O 1
ATOM 720 N N . CYS A 1 91 ? -4.354 -1.591 -1.909 1.00 84.81 91 CYS A N 1
ATOM 721 C CA . CYS A 1 91 ? -5.520 -0.817 -2.313 1.00 84.81 91 CYS A CA 1
ATOM 722 C C . CYS A 1 91 ? -5.842 -1.081 -3.790 1.00 84.81 91 CYS A C 1
ATOM 724 O O . CYS A 1 91 ? -4.943 -1.219 -4.618 1.00 84.81 91 CYS A O 1
ATOM 726 N N . SER A 1 92 ? -7.127 -1.070 -4.139 1.00 84.19 92 SER A N 1
ATOM 727 C CA . SER A 1 92 ? -7.601 -1.137 -5.529 1.00 84.19 92 SER A CA 1
ATOM 728 C C . SER A 1 92 ? -7.188 0.098 -6.343 1.00 84.19 92 SER A C 1
ATOM 730 O O . SER A 1 92 ? -7.146 0.056 -7.570 1.00 84.19 92 SER A O 1
ATOM 732 N N . SER A 1 93 ? -6.881 1.209 -5.665 1.00 82.19 93 SER A N 1
ATOM 733 C CA . SER A 1 93 ? -6.554 2.497 -6.271 1.00 82.19 93 SER A CA 1
ATOM 734 C C . SER A 1 93 ? -5.315 3.131 -5.640 1.00 82.19 93 SER A C 1
ATOM 736 O O . SER A 1 93 ? -5.231 3.276 -4.417 1.00 82.19 93 SER A O 1
ATOM 738 N N . ILE A 1 94 ? -4.399 3.607 -6.492 1.00 80.31 94 ILE A N 1
ATOM 739 C CA . ILE A 1 94 ? -3.220 4.393 -6.086 1.00 80.31 94 ILE A CA 1
ATOM 740 C C . ILE A 1 94 ? -3.596 5.690 -5.369 1.00 80.31 94 ILE A C 1
ATOM 742 O O . ILE A 1 94 ? -2.836 6.197 -4.547 1.00 80.31 94 ILE A O 1
ATOM 746 N N . TYR A 1 95 ? -4.775 6.240 -5.663 1.00 82.75 95 TYR A N 1
ATOM 747 C CA . TYR A 1 95 ? -5.232 7.464 -5.016 1.00 82.75 95 TYR A CA 1
ATOM 748 C C . TYR A 1 95 ? -5.489 7.235 -3.530 1.00 82.75 95 TYR A C 1
ATOM 750 O O . TYR A 1 95 ? -5.173 8.101 -2.720 1.00 82.75 95 TYR A O 1
ATOM 758 N N . VAL A 1 96 ? -6.007 6.058 -3.166 1.00 82.50 96 VAL A N 1
ATOM 759 C CA . VAL A 1 96 ? -6.279 5.706 -1.770 1.00 82.50 96 VAL A CA 1
ATOM 760 C C . VAL A 1 96 ? -4.967 5.497 -1.021 1.00 82.50 96 VAL A C 1
ATOM 762 O O . VAL A 1 96 ? -4.755 6.139 0.006 1.00 82.50 96 VAL A O 1
ATOM 765 N N . SER A 1 97 ? -4.053 4.673 -1.548 1.00 82.81 97 SER A N 1
ATOM 766 C CA . SER A 1 97 ? -2.749 4.444 -0.907 1.00 82.81 97 SER A CA 1
ATOM 767 C C . SER A 1 97 ? -1.932 5.736 -0.799 1.00 82.81 97 SER A C 1
ATOM 769 O O . SER A 1 97 ? -1.448 6.072 0.282 1.00 82.81 97 SER A O 1
ATOM 771 N N . GLY A 1 98 ? -1.852 6.521 -1.876 1.00 82.88 98 GLY A N 1
ATOM 772 C CA . GLY A 1 98 ? -1.137 7.795 -1.898 1.00 82.88 98 GLY A CA 1
ATOM 773 C C . GLY A 1 98 ? -1.720 8.829 -0.934 1.00 82.88 98 GLY A C 1
ATOM 774 O O . GLY A 1 98 ? -0.970 9.512 -0.236 1.00 82.88 98 GLY A O 1
ATOM 775 N N . ALA A 1 99 ? -3.047 8.924 -0.835 1.00 84.31 99 ALA A 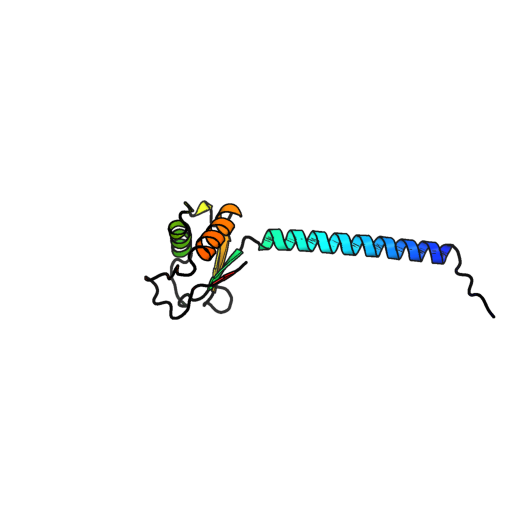N 1
ATOM 776 C CA . ALA A 1 99 ? -3.684 9.827 0.114 1.00 84.31 99 ALA A CA 1
ATOM 777 C C . ALA A 1 99 ? -3.461 9.378 1.568 1.00 84.31 99 ALA A C 1
ATOM 779 O O . ALA A 1 99 ? -3.211 10.229 2.422 1.00 84.31 99 ALA A O 1
ATOM 780 N N . VAL A 1 100 ? -3.503 8.070 1.857 1.00 82.38 100 VAL A N 1
ATOM 781 C CA . VAL A 1 100 ? -3.218 7.536 3.201 1.00 82.38 100 VAL A CA 1
ATOM 782 C C . VAL A 1 100 ? -1.779 7.869 3.603 1.00 82.38 100 VAL A C 1
ATOM 784 O O . VAL A 1 100 ? -1.563 8.409 4.689 1.00 82.38 100 VAL A O 1
ATOM 787 N N . MET A 1 101 ? -0.816 7.635 2.705 1.00 82.75 101 MET A N 1
ATOM 788 C CA . MET A 1 101 ? 0.593 7.996 2.904 1.00 82.75 101 MET A CA 1
ATOM 789 C C . MET A 1 101 ? 0.765 9.498 3.141 1.00 82.75 101 MET A C 1
ATOM 791 O O . MET A 1 101 ? 1.444 9.906 4.080 1.00 82.75 101 MET A O 1
ATOM 795 N N . LEU A 1 102 ? 0.124 10.337 2.323 1.00 85.00 102 LEU A N 1
ATOM 796 C CA . LEU A 1 102 ? 0.194 11.790 2.465 1.00 85.00 102 LEU A CA 1
ATOM 797 C C . LEU A 1 102 ? -0.427 12.268 3.785 1.00 85.00 102 LEU A C 1
ATOM 799 O O . LEU A 1 102 ? 0.098 13.189 4.410 1.00 85.00 102 LEU A O 1
ATOM 803 N N . GLY A 1 103 ? -1.535 11.656 4.208 1.00 82.69 103 GLY A N 1
ATOM 804 C CA . GLY A 1 103 ? -2.167 11.921 5.499 1.00 82.69 103 GLY A CA 1
ATOM 805 C C . GLY A 1 103 ? -1.232 11.597 6.660 1.00 82.69 103 GLY A C 1
ATOM 806 O O . GLY A 1 103 ? -1.057 12.427 7.548 1.00 82.69 103 GLY A O 1
ATOM 807 N N . TYR A 1 104 ? -0.550 10.454 6.593 1.00 80.00 104 TYR A N 1
ATOM 808 C CA . TYR A 1 104 ? 0.458 10.066 7.578 1.00 80.00 104 TYR A CA 1
ATOM 809 C C . TYR A 1 104 ? 1.677 10.998 7.596 1.00 80.00 104 TYR A C 1
ATOM 811 O O . TYR A 1 104 ? 2.131 11.387 8.664 1.00 80.00 104 TYR A O 1
ATOM 819 N N . VAL A 1 105 ? 2.197 11.414 6.438 1.00 82.00 105 VAL A N 1
ATOM 820 C CA . VAL A 1 105 ? 3.328 12.361 6.381 1.00 82.00 105 VAL A CA 1
ATOM 821 C C . VAL A 1 105 ? 2.961 13.708 7.011 1.00 82.00 105 VAL A C 1
ATOM 823 O O . VAL A 1 105 ? 3.792 14.327 7.672 1.00 82.00 105 VAL A O 1
ATOM 826 N N . LYS A 1 106 ? 1.717 14.164 6.822 1.00 84.38 106 LYS A N 1
ATOM 827 C CA . LYS A 1 106 ? 1.213 15.407 7.427 1.00 84.38 106 LYS A CA 1
ATOM 828 C C . LYS A 1 106 ? 1.009 15.287 8.933 1.00 84.38 106 LYS A C 1
ATOM 830 O O . LYS A 1 106 ? 1.207 16.269 9.640 1.00 84.38 106 LYS A O 1
ATOM 835 N N . ASP A 1 107 ? 0.609 14.112 9.403 1.00 77.88 107 ASP A N 1
ATOM 836 C CA . ASP A 1 107 ? 0.414 13.825 10.818 1.00 77.88 107 ASP A CA 1
ATOM 837 C C . ASP A 1 107 ? 1.049 12.474 11.198 1.00 77.88 107 ASP A C 1
ATOM 839 O O . ASP A 1 107 ? 0.368 11.448 11.286 1.00 77.88 107 ASP A O 1
ATOM 843 N N . PRO A 1 108 ? 2.364 12.455 11.485 1.00 70.25 108 PRO A N 1
ATOM 844 C CA . PRO A 1 108 ? 3.052 11.244 11.934 1.00 70.25 108 PRO A CA 1
ATOM 845 C C . PRO A 1 108 ? 2.573 10.783 13.317 1.00 70.25 108 PRO A C 1
ATOM 847 O O . PRO A 1 108 ? 2.921 9.695 13.778 1.00 70.25 108 PRO A O 1
ATOM 850 N N . SER A 1 109 ? 1.795 11.626 14.009 1.00 67.62 109 SER A N 1
ATOM 851 C CA . SER A 1 109 ? 1.233 11.346 15.324 1.00 67.62 109 SER A CA 1
ATOM 852 C C . SER A 1 109 ? -0.072 10.561 15.263 1.00 67.62 109 SER A C 1
ATOM 854 O O . SER A 1 109 ? -0.675 10.354 16.320 1.00 67.62 109 SER A O 1
ATOM 856 N N . ILE A 1 110 ? -0.472 10.063 14.079 1.00 64.88 110 ILE A N 1
ATOM 857 C CA . ILE A 1 110 ? -1.490 9.015 13.923 1.00 64.88 110 ILE A CA 1
ATOM 858 C C . ILE A 1 110 ? -1.034 7.771 14.712 1.00 64.88 110 ILE A C 1
ATOM 860 O O . ILE A 1 110 ? -0.456 6.806 14.214 1.00 64.88 110 ILE A O 1
ATOM 864 N N . LYS A 1 111 ? -1.284 7.835 16.017 1.00 57.81 111 LY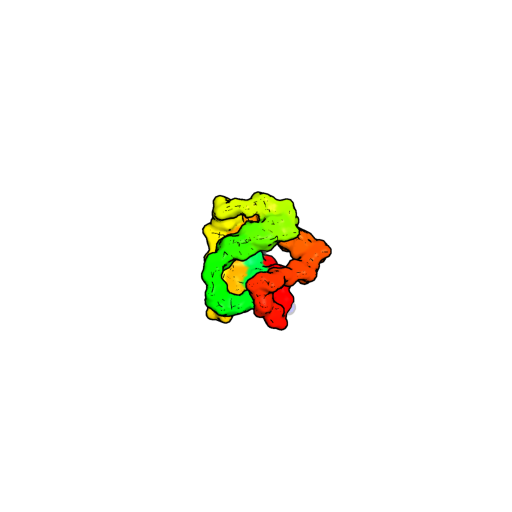S A N 1
ATOM 865 C CA . LYS A 1 111 ? -1.163 6.787 17.012 1.00 57.81 111 LYS A CA 1
ATOM 866 C C . LYS A 1 111 ? -2.563 6.229 17.160 1.00 57.81 111 LYS A C 1
ATOM 868 O O . LYS A 1 111 ? -3.482 6.936 17.575 1.00 57.81 111 LYS A O 1
ATOM 873 N N . PHE A 1 112 ? -2.746 4.965 16.812 1.00 54.28 112 PHE A N 1
ATOM 874 C CA . PHE A 1 112 ? -4.028 4.305 17.018 1.00 54.28 112 PHE A CA 1
ATOM 875 C C . PHE A 1 112 ? -4.184 3.999 18.505 1.00 54.28 112 PHE A C 1
ATOM 877 O O . PHE A 1 112 ? -3.763 2.952 18.974 1.00 54.28 112 PHE A O 1
ATOM 884 N N . SER A 1 113 ? -4.775 4.933 19.253 1.00 39.53 113 SER A N 1
ATOM 885 C CA . SER A 1 113 ? -4.928 4.887 20.716 1.00 39.53 113 SER A CA 1
ATOM 886 C C . SER A 1 113 ? -5.825 3.757 21.243 1.00 39.53 113 SER A C 1
ATOM 888 O O . SER A 1 113 ? -5.845 3.517 22.444 1.00 39.53 113 SER A O 1
ATOM 890 N N . TYR A 1 114 ? -6.529 3.031 20.367 1.00 39.94 114 TYR A N 1
ATOM 891 C CA . TYR A 1 114 ? -7.300 1.828 20.721 1.00 39.94 114 TYR A CA 1
ATOM 892 C C . TYR A 1 114 ? -6.478 0.537 20.698 1.00 39.94 114 TYR A C 1
ATOM 894 O O . TYR A 1 114 ? -6.954 -0.520 21.106 1.00 39.94 114 TYR A O 1
ATOM 902 N N . ILE A 1 115 ? -5.231 0.620 20.247 1.00 40.50 115 ILE A N 1
ATOM 903 C CA . ILE A 1 115 ? -4.246 -0.440 20.366 1.00 40.50 115 ILE A CA 1
ATOM 904 C C . ILE A 1 115 ? -3.167 0.175 21.242 1.00 40.50 115 ILE A C 1
ATOM 906 O O . ILE A 1 115 ? -2.623 1.225 20.918 1.00 40.50 115 ILE A O 1
ATOM 910 N N . THR A 1 116 ? -2.862 -0.425 22.385 1.00 33.84 116 THR A N 1
ATOM 911 C CA . THR A 1 116 ? -1.673 -0.043 23.149 1.00 33.84 116 THR A CA 1
ATOM 912 C C . THR A 1 116 ? -0.462 -0.379 22.274 1.00 33.84 116 THR A C 1
ATOM 914 O O . THR A 1 116 ? 0.034 -1.503 22.275 1.00 33.84 116 THR A O 1
ATOM 917 N N . LEU A 1 117 ? -0.074 0.555 21.410 1.00 37.88 117 LEU A N 1
ATOM 918 C CA . LEU A 1 117 ? 1.044 0.421 20.496 1.00 37.88 117 LEU A CA 1
ATOM 919 C C . LEU A 1 117 ? 2.286 0.808 21.290 1.00 37.88 117 LEU A C 1
ATOM 921 O O . LEU A 1 117 ? 2.477 1.972 21.635 1.00 37.88 117 LEU A O 1
ATOM 925 N N . ALA A 1 118 ? 3.129 -0.175 21.594 1.00 37.53 118 ALA A N 1
ATOM 926 C CA . ALA A 1 118 ? 4.432 0.071 22.211 1.00 37.53 118 ALA A CA 1
ATOM 927 C C . ALA A 1 118 ? 5.395 0.810 21.258 1.00 37.53 118 ALA A C 1
ATOM 929 O O . ALA A 1 118 ? 6.453 1.267 21.677 1.00 37.53 118 ALA A O 1
ATOM 930 N N . THR A 1 119 ? 5.042 0.920 19.971 1.00 40.28 119 THR A N 1
ATOM 931 C CA . THR A 1 119 ? 5.883 1.478 18.909 1.00 40.28 119 THR A CA 1
ATOM 932 C C . THR A 1 119 ? 5.062 2.291 17.900 1.00 40.28 119 THR A C 1
ATOM 934 O O . THR A 1 119 ? 3.891 1.986 17.672 1.00 40.28 119 THR A O 1
ATOM 937 N N . PRO A 1 120 ? 5.641 3.349 17.302 1.00 43.88 120 PRO A N 1
ATOM 938 C CA . PRO A 1 120 ? 4.972 4.136 16.273 1.00 43.88 120 PRO A CA 1
ATOM 939 C C . PRO A 1 120 ? 4.652 3.282 15.040 1.00 43.88 120 PRO A C 1
ATOM 941 O O . PRO A 1 120 ? 5.444 2.430 14.629 1.00 43.88 120 PRO A O 1
ATOM 944 N N . VAL A 1 121 ? 3.486 3.532 14.444 1.00 52.94 121 VAL A N 1
ATOM 945 C CA . VAL A 1 121 ? 3.110 2.933 13.162 1.00 52.94 121 VAL A CA 1
ATOM 946 C C . VAL A 1 121 ? 3.973 3.559 12.080 1.00 52.94 121 VAL A C 1
ATOM 948 O O . VAL A 1 121 ? 4.004 4.782 11.972 1.00 52.94 121 VAL A O 1
ATOM 951 N N . ILE A 1 122 ? 4.674 2.738 11.299 1.00 53.19 122 ILE A N 1
ATOM 952 C CA . ILE A 1 122 ? 5.431 3.181 10.125 1.00 53.19 122 ILE A CA 1
ATOM 953 C C . ILE A 1 122 ? 4.647 2.724 8.903 1.00 53.19 122 ILE A C 1
ATOM 955 O O . ILE A 1 122 ? 4.310 1.541 8.800 1.00 53.19 122 ILE A O 1
ATOM 959 N N . LEU A 1 123 ? 4.360 3.672 8.011 1.00 56.62 123 LEU A N 1
ATOM 960 C CA . LEU A 1 123 ? 3.865 3.390 6.674 1.00 56.62 123 LEU A CA 1
ATOM 961 C C . LEU A 1 123 ? 5.027 3.422 5.675 1.00 56.62 123 LEU A C 1
ATOM 963 O O . LEU A 1 123 ? 5.749 4.417 5.607 1.00 56.62 123 LEU A O 1
ATOM 967 N N . ALA A 1 124 ? 5.205 2.347 4.909 1.00 54.09 124 ALA A N 1
ATOM 968 C CA . ALA A 1 124 ? 6.212 2.247 3.849 1.00 54.09 124 ALA A CA 1
ATOM 969 C C . ALA A 1 124 ? 5.592 1.701 2.551 1.00 54.09 124 ALA A C 1
ATOM 971 O O . ALA A 1 124 ? 4.650 0.909 2.620 1.00 54.09 124 ALA A O 1
ATOM 972 N N . ILE A 1 125 ? 6.139 2.141 1.410 1.00 51.53 125 ILE A N 1
ATOM 973 C CA . ILE A 1 125 ? 5.898 1.605 0.055 1.00 51.53 125 ILE A CA 1
ATOM 974 C C . ILE A 1 125 ? 7.099 0.739 -0.325 1.00 51.53 125 ILE A C 1
ATOM 976 O O . ILE A 1 125 ? 8.234 1.199 -0.051 1.00 51.53 125 ILE A O 1
#

pLDDT: mean 76.49, std 14.78, range [33.84, 95.12]

Secondary structure (DSSP, 8-state):
-------HHHHHHHHHHHHHHHHHHHHHHHHHHHHHHHHTTEEEEESPPTT-S-HHHHHHHHHHHTT----GGGEEEEEE-TTSSEEEEEES-HHHHHHHHHHHHH-TT---TTS--SS---EE-

Foldseek 3Di:
DDDPDDDPVNVVVVVVVVVVVVVVVVVVVVVVVVVCVVPVQKKKKFQADQPDDCPVVVLCVLLVLLVHRDDPQQWPDWAADPVSRMIITGGPDPVSSVSSVVSCVVPVVPDPPVTPRPDGIDIDD

Organism: Glossina austeni (NCBI:txid7395)